Protein AF-A0A7V9DMV5-F1 (afdb_monomer_lite)

Foldseek 3Di:
DPPPPPPDPPDDDDDDFDVAVTVDLWDPLLVLLVVCVVVVLDDPVVNVVVVVLRVCCNPPNDDPVSSVVSVVVSVVSVD

Radius of gyration: 18.33 Å; chains: 1; bounding box: 43×23×54 Å

pLDDT: mean 75.59, std 11.01, range [53.22, 90.62]

Sequence (79 aa):
MSEYVGFASSGPSAAFFDLDRTLIAGSSAFVLATTARRAGLIPTRQFVGDAFAAITFTFRGSTDDTSDAVRVRVLGAVA

Secondary structure (DSSP, 8-state):
--GGGGG--SS-------SBTTTBSS-HHHHHHHHHHHTTSS-HHHHHHHHHHHHHHHHH---THHHHHHHHHHHHHH-

Structure (mmCIF, N/CA/C/O backbone):
data_AF-A0A7V9DMV5-F1
#
_entry.id   AF-A0A7V9DMV5-F1
#
loop_
_atom_site.group_PDB
_atom_site.id
_atom_site.type_symbol
_atom_site.label_atom_id
_atom_site.label_alt_id
_atom_site.label_comp_id
_atom_site.label_asym_id
_atom_site.label_entity_id
_atom_site.label_seq_id
_atom_site.pdbx_PDB_ins_code
_atom_site.Cartn_x
_atom_site.Cartn_y
_atom_site.Cartn_z
_atom_site.occupancy
_atom_site.B_iso_or_equiv
_atom_site.auth_seq_id
_atom_site.auth_comp_id
_atom_site.auth_asym_id
_atom_site.auth_atom_id
_atom_site.pdbx_PDB_model_num
ATOM 1 N N . MET A 1 1 ? 20.615 -11.240 -38.611 1.00 53.22 1 MET A N 1
ATOM 2 C CA . MET A 1 1 ? 20.412 -11.494 -37.166 1.00 53.22 1 MET A CA 1
ATOM 3 C C . MET A 1 1 ? 21.703 -11.180 -36.404 1.00 53.22 1 MET A C 1
ATOM 5 O O . MET A 1 1 ? 22.296 -12.069 -35.819 1.00 53.22 1 MET A O 1
ATOM 9 N N . SER A 1 2 ? 22.192 -9.934 -36.483 1.00 58.19 2 SER A N 1
ATOM 10 C CA . SER A 1 2 ? 23.480 -9.527 -35.880 1.00 58.19 2 SER A CA 1
ATOM 11 C C . SER A 1 2 ? 23.485 -8.083 -35.352 1.00 58.19 2 SER A C 1
ATOM 13 O O . SER A 1 2 ? 24.485 -7.646 -34.797 1.00 58.19 2 SER A O 1
ATOM 15 N N . GLU A 1 3 ? 22.380 -7.342 -35.486 1.00 57.22 3 GLU A N 1
ATOM 16 C CA . GLU A 1 3 ? 22.313 -5.914 -35.126 1.00 57.22 3 GLU A CA 1
ATOM 17 C C . GLU A 1 3 ? 21.864 -5.649 -33.678 1.00 57.22 3 GLU A C 1
ATOM 19 O O . GLU A 1 3 ? 21.879 -4.511 -33.229 1.00 57.22 3 GLU A O 1
ATOM 24 N N . TYR A 1 4 ? 21.522 -6.682 -32.902 1.00 58.62 4 TYR A N 1
ATOM 25 C CA . TYR A 1 4 ? 21.042 -6.511 -31.520 1.00 58.62 4 TYR A CA 1
ATOM 26 C C . TYR A 1 4 ? 22.149 -6.494 -30.452 1.00 58.62 4 TYR A C 1
ATOM 28 O O . TYR A 1 4 ? 21.862 -6.272 -29.280 1.00 58.62 4 TYR A O 1
ATOM 36 N N . VAL A 1 5 ? 23.416 -6.712 -30.823 1.00 57.38 5 VAL A N 1
ATOM 37 C CA . VAL A 1 5 ? 24.536 -6.827 -29.862 1.00 57.38 5 VAL A CA 1
ATOM 38 C C . VAL A 1 5 ? 25.143 -5.456 -29.499 1.00 57.38 5 VAL A C 1
ATOM 40 O O . VAL A 1 5 ? 25.916 -5.350 -28.555 1.00 57.38 5 VAL A O 1
ATOM 43 N N . GLY A 1 6 ? 24.766 -4.380 -30.198 1.00 56.41 6 GLY A N 1
ATOM 44 C CA . GLY A 1 6 ? 25.403 -3.061 -30.066 1.00 56.41 6 GLY A CA 1
ATOM 45 C C . GLY A 1 6 ? 24.928 -2.166 -28.914 1.00 56.41 6 GLY A C 1
ATOM 46 O O . GLY A 1 6 ? 25.473 -1.079 -28.763 1.00 56.41 6 GLY A O 1
ATOM 47 N N . PHE A 1 7 ? 23.926 -2.568 -28.121 1.00 60.62 7 PHE A N 1
ATOM 48 C CA . PHE A 1 7 ? 23.309 -1.682 -27.113 1.00 60.62 7 PHE A CA 1
ATOM 49 C C . PHE A 1 7 ? 23.544 -2.100 -25.652 1.00 60.62 7 PHE A C 1
ATOM 51 O O . PHE A 1 7 ? 23.113 -1.407 -24.731 1.00 60.62 7 PHE A O 1
ATOM 58 N N . ALA A 1 8 ? 24.230 -3.219 -25.409 1.00 64.94 8 ALA A N 1
ATOM 59 C CA . ALA A 1 8 ? 24.576 -3.625 -24.052 1.00 64.94 8 ALA A CA 1
ATOM 60 C C . ALA A 1 8 ? 25.822 -2.853 -23.589 1.00 64.94 8 ALA A C 1
ATOM 62 O O . ALA A 1 8 ? 26.937 -3.127 -24.025 1.00 64.94 8 ALA A O 1
ATOM 63 N N . SER A 1 9 ? 25.622 -1.864 -22.717 1.00 67.44 9 SER A N 1
ATOM 64 C CA . SER A 1 9 ? 26.700 -1.182 -21.993 1.00 67.44 9 SER A CA 1
ATOM 65 C C . SER A 1 9 ? 27.629 -2.213 -21.328 1.00 67.44 9 SER A C 1
ATOM 67 O O . SER A 1 9 ? 27.160 -3.027 -20.536 1.00 67.44 9 SER A O 1
ATOM 69 N N . SER A 1 10 ? 28.944 -2.142 -21.577 1.00 75.00 10 SER A N 1
ATOM 70 C CA . SER A 1 10 ? 29.957 -2.973 -20.888 1.00 75.00 10 SER A CA 1
ATOM 71 C C . SER A 1 10 ? 30.154 -2.619 -19.402 1.00 75.00 10 SER A C 1
ATOM 73 O O . SER A 1 10 ? 30.976 -3.240 -18.730 1.0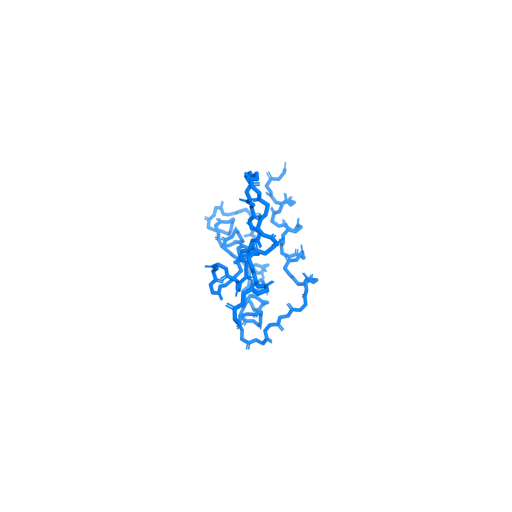0 75.00 10 SER A O 1
ATOM 75 N N . GLY A 1 11 ? 29.449 -1.607 -18.885 1.00 81.88 11 GLY A N 1
ATOM 76 C CA . GLY A 1 11 ? 29.441 -1.234 -17.469 1.00 81.88 11 GLY A CA 1
ATOM 77 C C . GLY A 1 11 ? 28.280 -1.865 -16.682 1.00 81.88 11 GLY A C 1
ATOM 78 O O . GLY A 1 11 ? 27.378 -2.463 -17.278 1.00 81.88 11 GLY A O 1
ATOM 79 N N . PRO A 1 12 ? 28.268 -1.718 -15.342 1.00 83.56 12 PRO A N 1
ATOM 80 C CA . PRO A 1 12 ? 27.182 -2.206 -14.496 1.00 83.56 12 PRO A CA 1
ATOM 81 C C . PRO A 1 12 ? 25.832 -1.696 -15.004 1.00 83.56 12 PRO A C 1
ATOM 83 O O . PRO A 1 12 ? 25.624 -0.492 -15.138 1.00 83.56 12 PRO A O 1
ATOM 86 N N . SER A 1 13 ? 24.928 -2.623 -15.302 1.00 85.38 13 SER A N 1
ATOM 87 C CA . SER A 1 13 ? 23.577 -2.313 -15.766 1.00 85.38 13 SER A CA 1
ATOM 88 C C . SER A 1 13 ? 22.583 -2.535 -14.632 1.00 85.38 13 SER A C 1
ATOM 90 O O . SER A 1 13 ? 22.724 -3.479 -13.855 1.00 85.38 13 SER A O 1
ATOM 92 N N . ALA A 1 14 ? 21.574 -1.673 -14.546 1.00 88.75 14 ALA A N 1
ATOM 93 C CA . ALA A 1 14 ? 20.499 -1.777 -13.570 1.00 88.75 14 ALA A CA 1
ATOM 94 C C . ALA A 1 14 ? 19.141 -1.693 -14.273 1.00 88.75 14 ALA A C 1
ATOM 96 O O . ALA A 1 14 ? 18.998 -1.010 -15.287 1.00 88.75 14 ALA A O 1
ATOM 97 N N . ALA A 1 15 ? 18.150 -2.375 -13.707 1.00 87.56 15 ALA A N 1
ATOM 98 C CA . ALA A 1 15 ? 16.754 -2.261 -14.096 1.00 87.56 15 ALA A CA 1
ATOM 99 C C . ALA A 1 15 ? 15.937 -1.849 -12.872 1.00 87.56 15 ALA A C 1
ATOM 101 O O . ALA A 1 15 ? 16.180 -2.329 -11.763 1.00 87.56 15 ALA A O 1
ATOM 102 N N . PHE A 1 16 ? 14.976 -0.958 -13.087 1.00 88.69 16 PHE A N 1
ATOM 103 C CA . PHE A 1 16 ? 14.045 -0.516 -12.062 1.00 88.69 16 PHE A CA 1
ATOM 104 C C . PHE A 1 16 ? 12.695 -1.147 -12.348 1.00 88.69 16 PHE A C 1
ATOM 106 O O . PHE A 1 16 ? 12.190 -1.075 -13.467 1.00 88.69 16 PHE A O 1
ATOM 113 N N . PHE A 1 17 ? 12.133 -1.768 -11.323 1.00 87.44 17 PHE A N 1
ATOM 114 C CA . PHE A 1 17 ? 10.805 -2.342 -11.367 1.00 87.44 17 PHE A CA 1
ATOM 115 C C . PHE A 1 17 ? 9.972 -1.605 -10.343 1.00 87.44 17 PHE A C 1
ATOM 117 O O . PHE A 1 17 ? 10.422 -1.385 -9.215 1.00 87.44 17 PHE A O 1
ATOM 124 N N . ASP A 1 18 ? 8.768 -1.230 -10.745 1.00 85.69 18 ASP A N 1
ATOM 125 C CA . ASP A 1 18 ? 7.777 -0.814 -9.773 1.00 85.69 18 ASP A CA 1
ATOM 126 C C . ASP A 1 18 ? 7.484 -1.980 -8.810 1.00 85.69 18 ASP A C 1
ATOM 128 O O . ASP A 1 18 ? 7.690 -3.155 -9.129 1.00 85.69 18 ASP A O 1
ATOM 132 N N . LEU A 1 19 ? 7.044 -1.663 -7.601 1.00 85.62 19 LEU A N 1
ATOM 133 C CA . LEU A 1 19 ? 6.679 -2.670 -6.615 1.00 85.62 19 LEU A CA 1
ATOM 134 C C . LEU A 1 19 ? 5.235 -3.130 -6.848 1.00 85.62 19 LEU A C 1
ATOM 136 O O . LEU A 1 19 ? 4.988 -4.324 -7.035 1.00 85.62 19 LEU A O 1
ATOM 140 N N . ASP A 1 20 ? 4.294 -2.189 -6.878 1.00 85.56 20 ASP A N 1
ATOM 141 C CA . ASP A 1 20 ? 2.857 -2.461 -6.891 1.00 85.56 20 ASP A CA 1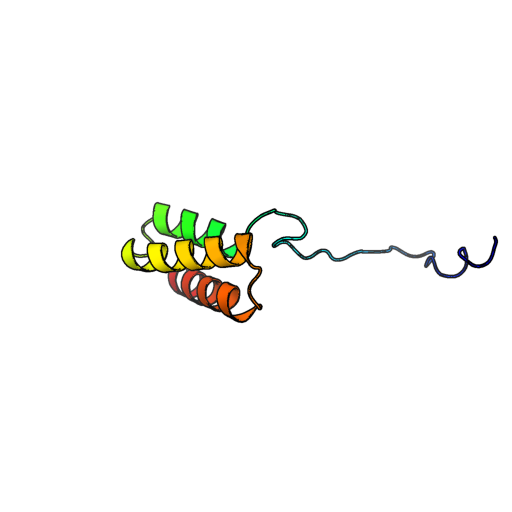
ATOM 142 C C . ASP A 1 20 ? 2.401 -2.937 -8.284 1.00 85.56 20 ASP A C 1
ATOM 144 O O . ASP A 1 20 ? 2.721 -2.343 -9.305 1.00 85.56 20 ASP A O 1
ATOM 148 N N . ARG A 1 21 ? 1.670 -4.057 -8.356 1.00 79.06 21 ARG A N 1
ATOM 149 C CA . ARG A 1 21 ? 1.252 -4.731 -9.612 1.00 79.06 21 ARG A CA 1
ATOM 150 C C . ARG A 1 21 ? 2.369 -5.128 -10.590 1.00 79.06 21 ARG A C 1
ATOM 152 O O . ARG A 1 21 ? 2.064 -5.724 -11.621 1.00 79.06 21 ARG A O 1
ATOM 159 N N . THR A 1 22 ? 3.632 -4.879 -10.257 1.00 84.19 22 THR A N 1
ATOM 160 C CA . THR A 1 22 ? 4.793 -5.311 -11.042 1.00 84.19 22 THR A CA 1
ATOM 161 C C . THR A 1 22 ? 5.533 -6.444 -10.332 1.00 84.19 22 THR A C 1
ATOM 163 O O . THR A 1 22 ? 5.628 -7.540 -10.879 1.00 84.19 22 THR A O 1
ATOM 166 N N . LEU A 1 23 ? 6.002 -6.233 -9.096 1.00 87.88 23 LEU A N 1
ATOM 167 C CA . LEU A 1 23 ? 6.656 -7.282 -8.297 1.00 87.88 23 LEU A CA 1
ATOM 168 C C . LEU A 1 23 ? 5.693 -7.985 -7.334 1.00 87.88 23 LEU A C 1
ATOM 170 O O . LEU A 1 23 ? 5.877 -9.163 -7.030 1.00 87.88 23 LEU A O 1
ATOM 174 N N . ILE A 1 24 ? 4.661 -7.284 -6.856 1.00 84.56 24 ILE A N 1
ATOM 175 C CA . ILE A 1 24 ? 3.602 -7.853 -6.015 1.00 84.56 24 ILE A CA 1
ATOM 176 C C . ILE A 1 24 ? 2.240 -7.724 -6.695 1.00 84.56 24 ILE A C 1
ATOM 178 O O . ILE A 1 24 ? 1.957 -6.741 -7.367 1.00 84.56 24 ILE A O 1
ATOM 182 N N . ALA A 1 25 ? 1.345 -8.689 -6.474 1.00 81.31 25 ALA A N 1
ATOM 183 C CA . ALA A 1 25 ? -0.002 -8.664 -7.060 1.00 81.31 25 ALA A CA 1
ATOM 184 C C . ALA A 1 25 ? -0.913 -7.546 -6.498 1.00 81.31 25 ALA A C 1
ATOM 186 O O . ALA A 1 25 ? -1.988 -7.289 -7.037 1.00 81.31 25 ALA A O 1
ATOM 187 N N . GLY A 1 26 ? -0.513 -6.908 -5.392 1.00 79.12 26 GLY A N 1
ATOM 188 C CA . GLY A 1 26 ? -1.308 -5.924 -4.655 1.00 79.12 26 GLY A CA 1
ATOM 189 C C . GLY A 1 26 ? -0.619 -4.568 -4.515 1.00 79.12 26 GLY A C 1
ATOM 190 O O . GLY A 1 26 ? 0.252 -4.222 -5.308 1.00 79.12 26 GLY A O 1
ATOM 191 N N . SER A 1 27 ? -1.020 -3.814 -3.487 1.00 82.94 27 SER A N 1
ATOM 192 C CA . SER A 1 27 ? -0.406 -2.534 -3.131 1.00 82.94 27 SER A CA 1
ATOM 193 C C . SER A 1 27 ? 0.352 -2.615 -1.808 1.00 82.94 27 SER A C 1
ATOM 195 O O . SER A 1 27 ? -0.186 -3.053 -0.786 1.00 82.94 27 SER A O 1
ATOM 197 N N . SER A 1 28 ? 1.591 -2.138 -1.811 1.00 85.44 28 SER A N 1
ATOM 198 C CA . SER A 1 28 ? 2.443 -2.005 -0.629 1.00 85.44 28 SER A CA 1
ATOM 199 C C . SER A 1 28 ? 1.871 -1.016 0.393 1.00 85.44 28 SER A C 1
ATOM 201 O O . SER A 1 28 ? 1.936 -1.275 1.598 1.00 85.44 28 SER A O 1
ATOM 203 N N . ALA A 1 29 ? 1.215 0.060 -0.056 1.00 83.81 29 ALA A N 1
ATOM 204 C CA . ALA A 1 29 ? 0.533 1.013 0.822 1.00 83.81 29 ALA A CA 1
ATOM 205 C C . ALA A 1 29 ? -0.587 0.341 1.635 1.00 83.81 29 ALA A C 1
ATOM 207 O O . ALA A 1 29 ? -0.754 0.623 2.822 1.00 83.81 29 ALA A O 1
ATOM 208 N N . PHE A 1 30 ? -1.311 -0.610 1.035 1.00 82.69 30 PHE A N 1
ATOM 209 C CA . PHE A 1 30 ? -2.336 -1.380 1.743 1.00 82.69 30 PHE A CA 1
ATOM 210 C C . PHE A 1 30 ? -1.742 -2.326 2.796 1.00 82.69 30 PHE A C 1
ATOM 212 O O . PHE A 1 30 ? -2.301 -2.474 3.889 1.00 82.69 30 PHE A O 1
ATOM 219 N N . VAL A 1 31 ? -0.588 -2.938 2.508 1.00 87.25 31 VAL A N 1
ATOM 220 C CA . VAL A 1 31 ? 0.143 -3.754 3.491 1.00 87.25 31 VAL A CA 1
ATOM 221 C C . VAL A 1 31 ? 0.542 -2.898 4.696 1.00 87.25 31 VAL A C 1
ATOM 223 O O . VAL A 1 31 ? 0.283 -3.298 5.832 1.00 87.25 31 VAL A O 1
ATOM 226 N N . LEU A 1 32 ? 1.077 -1.695 4.460 1.00 86.44 32 LEU A N 1
ATOM 227 C CA . LEU A 1 32 ? 1.436 -0.744 5.518 1.00 86.44 32 LEU A CA 1
ATOM 228 C C . LEU A 1 32 ? 0.217 -0.253 6.313 1.00 86.44 32 LEU A C 1
ATOM 230 O O . LEU A 1 32 ? 0.252 -0.218 7.541 1.00 86.44 32 LEU A O 1
ATOM 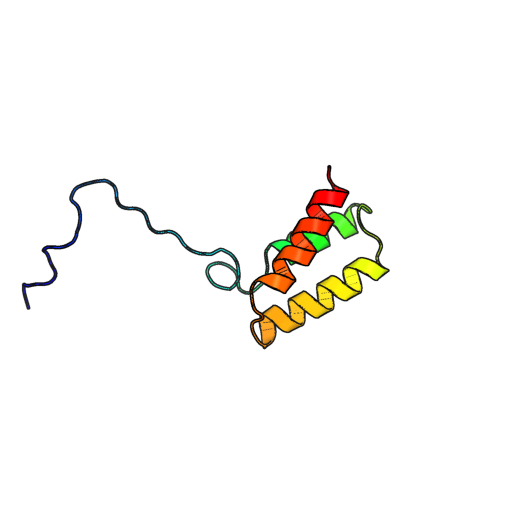234 N N . ALA A 1 33 ? -0.893 0.073 5.649 1.00 83.81 33 ALA A N 1
ATOM 235 C CA . ALA A 1 33 ? -2.132 0.437 6.337 1.00 83.81 33 ALA A CA 1
ATOM 236 C C . ALA A 1 33 ? -2.644 -0.718 7.220 1.00 83.81 33 ALA A C 1
ATOM 238 O O . ALA A 1 33 ? -3.100 -0.508 8.344 1.00 83.81 33 ALA A O 1
ATOM 239 N N . THR A 1 34 ? -2.521 -1.963 6.751 1.00 86.38 34 THR A N 1
ATOM 240 C CA . THR A 1 34 ? -2.943 -3.152 7.506 1.00 86.38 34 THR A CA 1
ATOM 241 C C . THR A 1 34 ? -2.117 -3.339 8.773 1.00 86.38 34 THR A C 1
ATOM 243 O O . THR A 1 34 ? -2.677 -3.625 9.836 1.00 86.38 34 THR A O 1
ATOM 246 N N . THR A 1 35 ? -0.797 -3.162 8.695 1.00 90.06 35 THR A N 1
ATOM 247 C CA . THR A 1 35 ? 0.076 -3.253 9.871 1.00 90.06 35 THR A CA 1
ATOM 248 C C . THR A 1 35 ? -0.147 -2.083 10.828 1.00 90.06 35 THR A C 1
ATOM 250 O O . THR A 1 35 ? -0.290 -2.322 12.026 1.00 90.06 35 THR A O 1
ATOM 253 N N . ALA A 1 36 ? -0.304 -0.855 10.325 1.00 86.44 36 ALA A N 1
ATOM 254 C CA . ALA A 1 36 ? -0.629 0.320 11.137 1.00 86.44 36 ALA A CA 1
ATOM 255 C C . ALA A 1 36 ? -1.960 0.154 11.893 1.00 86.44 36 ALA A C 1
ATOM 257 O O . ALA A 1 36 ? -2.042 0.452 13.085 1.00 86.44 36 ALA A O 1
ATOM 258 N N . ARG A 1 37 ? -2.994 -0.407 11.247 1.00 86.25 37 ARG A N 1
ATOM 259 C CA . ARG A 1 37 ? -4.271 -0.726 11.910 1.00 86.25 37 ARG A CA 1
ATOM 260 C C . ARG A 1 37 ? -4.070 -1.744 13.023 1.00 86.25 37 ARG A C 1
ATOM 262 O O . ARG A 1 37 ? -4.605 -1.568 14.114 1.00 86.25 37 ARG A O 1
ATOM 269 N N . ARG A 1 38 ? -3.332 -2.825 12.751 1.00 88.69 38 ARG A N 1
ATOM 270 C CA . ARG A 1 38 ? -3.051 -3.875 13.746 1.00 88.69 38 ARG A CA 1
ATOM 271 C C . ARG A 1 38 ? -2.280 -3.333 14.950 1.00 88.69 38 ARG A C 1
ATOM 273 O O . ARG A 1 38 ? -2.510 -3.804 16.055 1.00 88.69 38 ARG A O 1
ATOM 280 N N . ALA A 1 39 ? -1.434 -2.329 14.739 1.00 90.62 39 ALA A N 1
ATOM 281 C CA . ALA A 1 39 ? -0.728 -1.610 15.795 1.00 90.62 39 ALA A CA 1
ATOM 282 C C . ALA A 1 39 ? -1.592 -0.554 16.519 1.00 90.62 39 ALA A C 1
ATOM 284 O O . ALA A 1 39 ? -1.108 0.095 17.439 1.00 90.62 39 ALA A O 1
ATOM 285 N N . GLY A 1 40 ? -2.857 -0.359 16.124 1.00 88.62 40 GLY A N 1
ATOM 286 C CA . GLY A 1 40 ? -3.751 0.642 16.717 1.00 88.62 40 GLY A CA 1
ATOM 287 C C . GLY A 1 40 ? -3.467 2.086 16.290 1.00 88.62 40 GLY A C 1
ATOM 288 O O . GLY A 1 40 ? -4.076 3.001 16.836 1.00 88.62 40 GLY A O 1
ATOM 289 N N . LEU A 1 41 ? -2.586 2.297 15.308 1.00 87.81 41 LEU A N 1
ATOM 290 C CA . LEU A 1 41 ? -2.147 3.623 14.855 1.00 87.81 41 LEU A CA 1
ATOM 291 C C . LEU A 1 41 ? -3.159 4.305 13.927 1.00 87.81 41 LEU A C 1
ATOM 293 O O . LEU A 1 41 ? -3.131 5.521 13.770 1.00 87.81 41 LEU A O 1
ATOM 297 N N . ILE A 1 42 ? -4.069 3.534 13.320 1.00 85.12 42 ILE A N 1
ATOM 298 C CA . ILE A 1 42 ? -5.153 4.074 12.493 1.00 85.12 42 ILE A CA 1
ATOM 299 C C . ILE A 1 42 ? -6.527 3.531 12.927 1.00 85.12 42 ILE A C 1
ATOM 301 O O . ILE A 1 42 ? -6.675 2.329 13.183 1.00 85.12 42 ILE A O 1
ATOM 305 N N . PRO A 1 43 ? -7.572 4.380 12.976 1.00 85.75 43 PRO A N 1
ATOM 306 C CA . PRO A 1 43 ? -8.933 3.961 13.289 1.00 85.75 43 PRO A CA 1
ATOM 307 C C . PRO A 1 43 ? -9.487 2.924 12.304 1.00 85.75 43 PRO A C 1
ATOM 309 O O . PRO A 1 43 ? -9.370 3.053 11.085 1.00 85.75 43 PRO A O 1
ATOM 312 N N . THR A 1 44 ? -10.229 1.944 12.828 1.00 85.44 44 THR A N 1
ATOM 313 C CA . THR A 1 44 ? -10.871 0.884 12.024 1.00 85.44 44 THR A CA 1
ATOM 314 C C . THR A 1 44 ? -11.764 1.434 10.908 1.00 85.44 44 THR A C 1
ATOM 316 O O . THR A 1 44 ? -11.762 0.886 9.808 1.00 85.44 44 THR A O 1
ATOM 319 N N . ARG A 1 45 ? -12.503 2.522 11.167 1.00 85.44 45 ARG A N 1
ATOM 320 C CA . ARG A 1 45 ? -13.379 3.163 10.169 1.00 85.44 45 ARG A CA 1
ATOM 321 C C . ARG A 1 45 ? -12.594 3.731 8.987 1.00 85.44 45 ARG A C 1
ATOM 323 O O . ARG A 1 45 ? -13.075 3.664 7.864 1.00 85.44 45 ARG A O 1
ATOM 330 N N . GLN A 1 46 ? -11.396 4.253 9.241 1.00 77.75 46 GLN A N 1
ATOM 331 C CA . GLN A 1 46 ? -10.527 4.814 8.212 1.00 77.75 46 GLN A CA 1
ATOM 332 C C . GLN A 1 46 ? -9.932 3.702 7.339 1.00 77.75 46 GLN A C 1
ATOM 33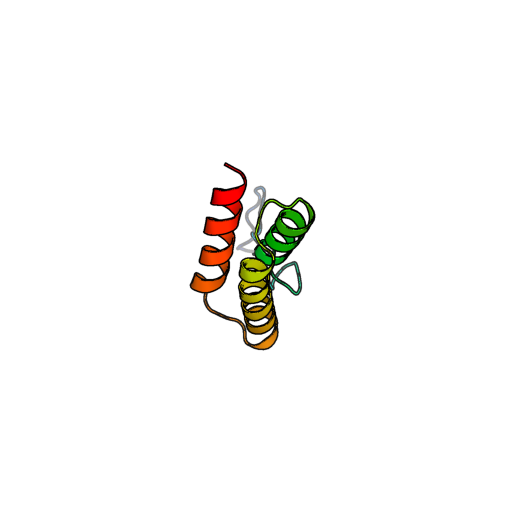4 O O . GLN A 1 46 ? -10.014 3.770 6.117 1.00 77.75 46 GLN A O 1
ATOM 339 N N . PHE A 1 47 ? -9.489 2.607 7.963 1.00 81.06 47 PHE A N 1
ATOM 340 C CA . PHE A 1 47 ? -8.960 1.440 7.253 1.00 81.06 47 PHE A CA 1
ATOM 341 C C . PHE A 1 47 ? -9.970 0.765 6.308 1.00 81.06 47 PHE A C 1
ATOM 343 O O . PHE A 1 47 ? -9.580 0.188 5.298 1.00 81.06 47 PHE A O 1
ATOM 350 N N . VAL A 1 48 ? -11.272 0.798 6.616 1.00 83.75 48 VAL A N 1
ATOM 351 C CA . VAL A 1 48 ? -12.297 0.212 5.728 1.00 83.75 48 VAL A CA 1
ATOM 352 C C . VAL A 1 48 ? -12.342 0.937 4.377 1.00 83.75 48 VAL A C 1
ATOM 354 O O . VAL A 1 48 ? -12.489 0.281 3.347 1.00 83.75 48 VAL A O 1
ATOM 357 N N . GLY A 1 49 ? -12.155 2.262 4.365 1.00 77.62 49 GLY A N 1
ATOM 358 C CA . GLY A 1 49 ? -12.017 3.027 3.123 1.00 77.62 49 GLY A CA 1
ATOM 359 C C . GLY A 1 49 ? -10.776 2.612 2.328 1.00 77.62 49 GLY A C 1
ATOM 360 O O . GLY A 1 49 ? -10.862 2.390 1.121 1.00 77.62 49 GLY A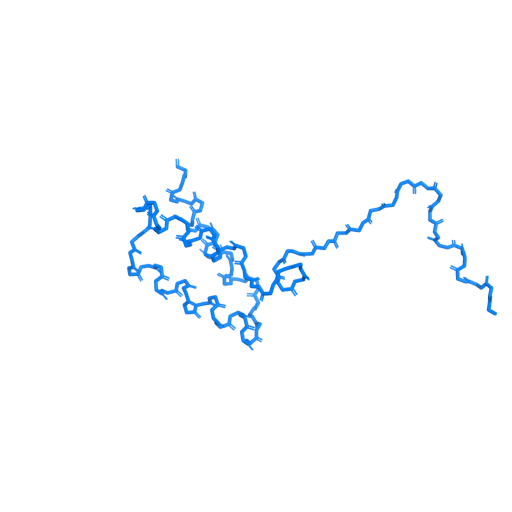 O 1
ATOM 361 N N . ASP A 1 50 ? -9.652 2.408 3.019 1.00 69.94 50 ASP A N 1
ATOM 362 C CA . ASP A 1 50 ? -8.386 1.976 2.411 1.00 69.94 50 ASP A CA 1
ATOM 363 C C . ASP A 1 50 ? -8.485 0.572 1.801 1.00 69.94 50 ASP A C 1
ATOM 365 O O . ASP A 1 50 ? -7.982 0.326 0.706 1.00 69.94 50 ASP A O 1
ATOM 369 N N . ALA A 1 51 ? -9.182 -0.346 2.473 1.00 76.69 51 ALA A N 1
ATOM 370 C CA . ALA A 1 51 ? -9.426 -1.690 1.962 1.00 76.69 51 ALA A CA 1
ATOM 371 C C . ALA A 1 51 ? -10.269 -1.674 0.682 1.00 76.69 51 ALA A C 1
ATOM 373 O O . ALA A 1 51 ? -9.971 -2.403 -0.263 1.00 76.69 51 ALA A O 1
ATOM 374 N N . PHE A 1 52 ? -11.289 -0.816 0.616 1.00 77.56 52 PHE A N 1
ATOM 375 C CA . PHE A 1 52 ? -12.120 -0.677 -0.579 1.00 77.56 52 PHE A CA 1
ATOM 376 C C . PHE A 1 52 ? -11.327 -0.101 -1.764 1.00 77.56 52 PHE A C 1
ATOM 378 O O . PHE A 1 52 ? -11.450 -0.578 -2.897 1.00 77.56 52 PHE A O 1
ATOM 385 N N . ALA A 1 53 ? -10.462 0.880 -1.498 1.00 71.75 53 ALA A N 1
ATOM 386 C CA . ALA A 1 53 ? -9.550 1.446 -2.486 1.00 71.75 53 ALA A CA 1
ATOM 387 C C . ALA A 1 53 ? -8.535 0.407 -2.999 1.00 71.75 53 ALA A C 1
ATOM 389 O O . ALA A 1 53 ? -8.370 0.265 -4.209 1.00 71.75 53 ALA A O 1
ATOM 390 N N . ALA A 1 54 ? -7.927 -0.380 -2.107 1.00 68.50 54 ALA A N 1
ATOM 391 C CA . ALA A 1 54 ? -6.975 -1.431 -2.468 1.00 68.50 54 ALA A CA 1
ATOM 392 C C . ALA A 1 54 ? -7.618 -2.545 -3.312 1.00 68.50 54 ALA A C 1
ATOM 394 O O . ALA A 1 54 ? -7.056 -2.954 -4.325 1.00 68.50 54 ALA A O 1
ATOM 395 N N . ILE A 1 55 ? -8.829 -2.987 -2.950 1.00 72.12 55 ILE A N 1
ATOM 396 C CA . ILE A 1 55 ? -9.614 -3.942 -3.748 1.00 72.12 55 ILE A CA 1
ATOM 397 C C . ILE A 1 55 ? -9.872 -3.366 -5.147 1.00 72.12 55 ILE A C 1
ATOM 399 O O . ILE A 1 55 ? -9.662 -4.044 -6.151 1.00 72.12 55 ILE A O 1
ATOM 403 N N . THR A 1 56 ? -10.269 -2.096 -5.235 1.00 73.12 56 THR A N 1
ATOM 404 C CA . THR A 1 56 ? -10.519 -1.434 -6.525 1.00 73.12 56 THR A CA 1
ATOM 405 C C . THR A 1 56 ? -9.246 -1.338 -7.373 1.00 73.12 56 THR A C 1
ATOM 407 O O . THR A 1 56 ? -9.291 -1.650 -8.564 1.00 73.12 56 THR A O 1
ATOM 410 N N . PHE A 1 57 ? -8.107 -0.989 -6.767 1.00 68.19 57 PHE A N 1
ATOM 411 C CA . PHE A 1 57 ? -6.799 -0.957 -7.426 1.00 68.19 57 PHE A CA 1
ATOM 412 C C . PHE A 1 57 ? -6.397 -2.331 -7.972 1.00 68.19 57 PHE A C 1
ATOM 414 O O . PHE A 1 57 ? -5.971 -2.431 -9.121 1.00 68.19 57 PHE A O 1
ATOM 421 N N . THR A 1 58 ? -6.584 -3.401 -7.196 1.00 66.44 58 THR A N 1
ATOM 422 C CA . THR A 1 58 ? -6.251 -4.764 -7.630 1.00 66.44 58 THR A CA 1
ATOM 423 C C . THR A 1 58 ? -7.147 -5.252 -8.772 1.00 66.44 58 THR A C 1
ATOM 425 O O . THR A 1 58 ? -6.647 -5.902 -9.686 1.00 66.44 58 THR A O 1
ATOM 428 N N . PHE A 1 59 ? -8.448 -4.935 -8.766 1.00 66.25 59 PHE A N 1
ATOM 429 C CA . PHE A 1 59 ? -9.386 -5.441 -9.781 1.00 66.25 59 PHE A CA 1
ATOM 430 C C . PHE A 1 59 ? -9.483 -4.597 -11.053 1.00 66.25 59 PHE A C 1
ATOM 432 O O . PHE A 1 59 ? -9.715 -5.149 -12.125 1.00 66.25 59 PHE A O 1
ATOM 439 N N . ARG A 1 60 ? -9.370 -3.269 -10.956 1.00 65.88 60 ARG A N 1
ATOM 440 C CA . ARG A 1 60 ? -9.529 -2.368 -12.111 1.00 65.88 60 ARG A CA 1
ATOM 441 C C . ARG A 1 60 ? -8.229 -1.722 -12.559 1.00 65.88 60 ARG A C 1
ATOM 443 O O . ARG A 1 60 ? -8.154 -1.274 -13.696 1.00 65.88 60 ARG A O 1
ATOM 450 N N . GLY A 1 61 ? -7.228 -1.682 -11.681 1.00 62.19 61 GLY A N 1
ATOM 451 C CA . GLY A 1 61 ? -6.129 -0.743 -11.800 1.00 62.19 61 GLY A CA 1
ATOM 452 C C . GLY A 1 61 ? -6.627 0.688 -11.659 1.00 62.19 61 GLY A C 1
ATOM 453 O O . GLY A 1 61 ? -7.402 1.159 -12.480 1.00 62.19 61 GLY A O 1
ATOM 454 N N . SER A 1 62 ? -6.199 1.402 -10.625 1.00 53.84 62 SER A N 1
ATOM 455 C CA . SER A 1 62 ? -6.465 2.841 -10.529 1.00 53.84 62 SER A CA 1
ATOM 456 C C . SER A 1 62 ? -5.169 3.629 -10.653 1.00 53.84 62 SER A C 1
ATOM 458 O O . SER A 1 62 ? -4.113 3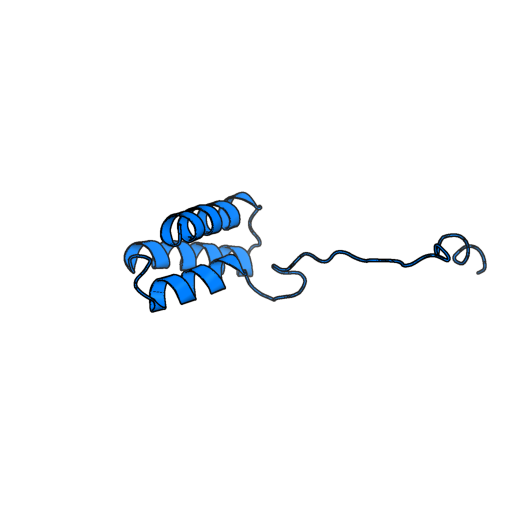.152 -10.239 1.00 53.84 62 SER A O 1
ATOM 460 N N . THR A 1 63 ? -5.291 4.815 -11.245 1.00 53.84 63 THR A N 1
ATOM 461 C CA . THR A 1 63 ? -4.268 5.858 -11.374 1.00 53.84 63 THR A CA 1
ATOM 462 C C . THR A 1 63 ? -3.669 6.231 -10.009 1.00 53.84 63 THR A C 1
ATOM 464 O O . THR A 1 63 ? -4.361 6.146 -8.987 1.00 53.84 63 THR A O 1
ATOM 467 N N . ASP A 1 64 ? -2.395 6.630 -10.015 1.00 57.84 64 ASP A N 1
ATOM 468 C CA . ASP A 1 64 ? -1.497 6.854 -8.866 1.00 57.84 64 ASP A CA 1
ATOM 469 C C . ASP A 1 64 ? -2.097 7.620 -7.667 1.00 57.84 64 ASP A C 1
ATOM 471 O O . ASP A 1 64 ? -1.766 7.324 -6.516 1.00 57.84 64 ASP A O 1
ATOM 475 N N . ASP A 1 65 ? -3.054 8.523 -7.898 1.00 55.81 65 ASP A N 1
ATOM 476 C CA . ASP A 1 65 ? -3.652 9.406 -6.883 1.00 55.81 65 ASP A CA 1
ATOM 477 C C . ASP A 1 65 ? -4.254 8.681 -5.660 1.00 55.81 65 ASP A C 1
ATOM 479 O O . ASP A 1 65 ? -4.313 9.228 -4.555 1.00 55.81 65 ASP A O 1
ATOM 483 N N . THR A 1 66 ? -4.722 7.437 -5.820 1.00 62.53 66 THR A N 1
ATOM 484 C CA . THR A 1 66 ? -5.394 6.712 -4.721 1.00 62.53 66 THR A CA 1
ATOM 485 C C . THR A 1 66 ? -4.397 6.078 -3.745 1.00 62.53 66 THR A C 1
ATOM 487 O O . THR A 1 66 ? -4.618 6.102 -2.529 1.00 62.53 66 THR A O 1
ATOM 490 N N . SER A 1 67 ? -3.288 5.539 -4.258 1.00 64.25 67 SER A N 1
ATOM 491 C CA . SER A 1 67 ? -2.218 4.952 -3.441 1.00 64.25 67 SER A CA 1
ATOM 492 C C . SER A 1 67 ? -1.474 6.028 -2.651 1.00 64.25 67 SER A C 1
ATOM 494 O O . SER A 1 67 ? -1.150 5.823 -1.477 1.00 64.25 67 SER A O 1
ATOM 496 N N . ASP A 1 68 ? -1.298 7.207 -3.249 1.00 70.50 68 ASP A N 1
ATOM 497 C CA . ASP A 1 68 ? -0.667 8.355 -2.600 1.00 70.50 68 ASP A CA 1
ATOM 498 C C . ASP A 1 68 ? -1.471 8.863 -1.401 1.00 70.50 68 ASP A C 1
ATOM 500 O O . ASP A 1 68 ? -0.911 9.118 -0.333 1.00 70.50 68 ASP A O 1
ATOM 504 N N . ALA A 1 69 ? -2.800 8.911 -1.505 1.00 71.38 69 ALA A N 1
ATOM 505 C CA . ALA A 1 69 ? -3.643 9.316 -0.384 1.00 71.38 69 ALA A CA 1
ATOM 506 C C . ALA A 1 69 ? -3.510 8.366 0.826 1.00 71.38 69 ALA A C 1
ATOM 508 O O . ALA A 1 69 ? -3.489 8.822 1.974 1.00 71.38 69 ALA A O 1
ATOM 509 N N . VAL A 1 70 ? -3.413 7.050 0.588 1.00 70.44 70 VAL A N 1
ATOM 510 C CA . VAL A 1 70 ? -3.176 6.051 1.650 1.00 70.44 70 VAL A CA 1
ATOM 511 C C . VAL A 1 70 ? -1.785 6.240 2.250 1.00 70.44 70 VAL A C 1
ATOM 513 O O . VAL A 1 70 ? -1.647 6.303 3.472 1.00 70.44 70 VAL A O 1
ATOM 516 N N . ARG A 1 71 ? -0.764 6.400 1.401 1.00 74.25 71 ARG A N 1
ATOM 517 C CA . ARG A 1 71 ? 0.622 6.631 1.817 1.00 74.25 71 ARG A CA 1
ATOM 518 C C . ARG A 1 71 ? 0.752 7.866 2.709 1.00 74.25 71 ARG A C 1
ATOM 520 O O . ARG A 1 71 ? 1.316 7.758 3.795 1.00 74.25 71 ARG A O 1
ATOM 527 N N . VAL A 1 72 ? 0.205 9.011 2.296 1.00 78.56 72 VAL A N 1
ATOM 528 C CA . VAL A 1 72 ? 0.261 10.275 3.054 1.00 78.56 72 VAL A CA 1
ATOM 529 C C . VAL A 1 72 ? -0.351 10.117 4.445 1.00 78.56 72 VAL A C 1
ATOM 531 O O . VAL A 1 72 ? 0.241 10.554 5.430 1.00 78.56 72 VAL A O 1
ATOM 534 N N . ARG A 1 73 ? -1.502 9.444 4.558 1.00 73.81 73 ARG A N 1
ATOM 535 C CA . ARG A 1 73 ? -2.145 9.210 5.860 1.00 73.81 73 ARG A CA 1
ATOM 536 C C . ARG A 1 73 ? -1.339 8.291 6.766 1.00 73.81 73 ARG A C 1
ATOM 538 O O . ARG A 1 73 ? -1.207 8.587 7.947 1.00 73.81 73 ARG A O 1
ATOM 545 N N . VAL A 1 74 ? -0.824 7.182 6.231 1.00 74.06 74 VAL A N 1
ATOM 546 C CA . VAL A 1 74 ? -0.026 6.234 7.020 1.00 74.06 74 VAL A CA 1
ATOM 547 C C . VAL A 1 74 ? 1.263 6.897 7.497 1.00 74.06 74 VAL A C 1
ATOM 549 O O . VAL A 1 74 ? 1.598 6.777 8.669 1.00 74.06 74 VAL A O 1
ATOM 552 N N . LEU A 1 75 ? 1.947 7.655 6.633 1.00 79.62 75 LEU A N 1
ATOM 553 C CA . LEU A 1 75 ? 3.137 8.412 7.028 1.00 79.62 75 LEU A CA 1
ATOM 554 C C . LEU A 1 75 ? 2.813 9.472 8.089 1.00 79.62 75 LEU A C 1
ATOM 556 O O . LEU A 1 75 ? 3.567 9.617 9.043 1.00 79.62 75 LEU A O 1
ATOM 560 N N . GLY A 1 76 ? 1.668 10.149 7.977 1.00 77.12 76 GLY A N 1
ATOM 561 C CA . GLY A 1 76 ? 1.204 11.102 8.988 1.00 77.12 76 GLY A CA 1
ATOM 562 C C . GLY A 1 76 ? 0.805 10.479 10.332 1.00 77.12 76 GLY A C 1
ATOM 563 O O . GLY A 1 76 ? 0.740 11.197 11.319 1.00 77.12 76 GLY A O 1
ATOM 564 N N . ALA A 1 77 ? 0.533 9.171 10.389 1.00 68.75 77 ALA A N 1
ATOM 565 C CA . ALA A 1 77 ? 0.185 8.462 11.626 1.00 68.75 77 ALA A CA 1
ATOM 566 C C . ALA A 1 77 ? 1.402 7.856 12.354 1.00 68.75 77 ALA A C 1
ATOM 568 O O . ALA A 1 77 ? 1.262 7.390 13.484 1.00 68.75 77 ALA A O 1
ATOM 569 N N . VAL A 1 78 ? 2.565 7.804 11.693 1.00 65.69 78 VAL A N 1
ATOM 570 C CA . VAL A 1 78 ? 3.812 7.219 12.228 1.00 65.69 78 VAL A CA 1
ATOM 571 C C . VAL A 1 78 ? 4.872 8.292 12.533 1.00 65.69 78 VAL A C 1
ATOM 573 O O . VAL A 1 78 ? 5.823 7.999 13.255 1.00 65.69 78 VAL A O 1
ATOM 576 N N . ALA A 1 79 ? 4.721 9.509 11.999 1.00 56.28 79 ALA A N 1
ATOM 577 C CA . ALA A 1 79 ? 5.521 10.682 12.367 1.00 56.28 79 ALA A CA 1
ATOM 578 C C . ALA A 1 79 ? 5.102 11.246 13.733 1.00 56.28 79 ALA A C 1
ATOM 580 O O . ALA A 1 79 ? 6.011 11.673 14.480 1.00 56.28 79 ALA A O 1
#